Protein AF-A0A7W1AAU2-F1 (afdb_monomer_lite)

Structure (mmCIF, N/CA/C/O backbone):
data_AF-A0A7W1AAU2-F1
#
_entry.id   AF-A0A7W1AAU2-F1
#
loop_
_atom_site.group_PDB
_atom_site.id
_atom_site.type_symbol
_atom_site.label_atom_id
_atom_site.label_alt_id
_atom_site.label_comp_id
_atom_site.label_asym_id
_atom_site.label_entity_id
_atom_site.label_seq_id
_atom_site.pdbx_PDB_ins_code
_atom_site.Cartn_x
_atom_site.Cartn_y
_atom_site.Cartn_z
_atom_site.occupancy
_atom_site.B_iso_or_equiv
_atom_site.auth_seq_id
_atom_site.auth_comp_id
_atom_site.auth_asym_id
_atom_site.auth_atom_id
_atom_site.pdbx_PD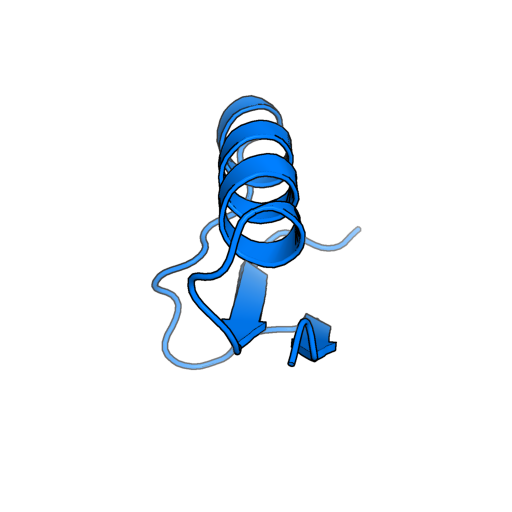B_model_num
ATOM 1 N N . MET A 1 1 ? -17.785 -2.997 4.155 1.00 83.50 1 MET A N 1
ATOM 2 C CA . MET A 1 1 ? -16.709 -1.986 4.259 1.00 83.50 1 MET A CA 1
A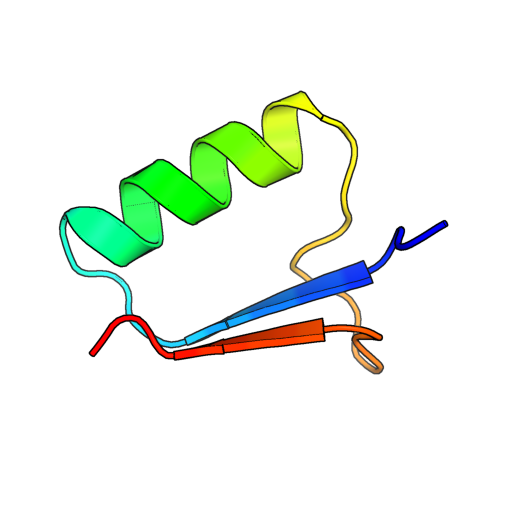TOM 3 C C . MET A 1 1 ? -15.406 -2.731 4.012 1.00 83.50 1 MET A C 1
ATOM 5 O O . MET A 1 1 ? -15.349 -3.876 4.425 1.00 83.50 1 MET A O 1
ATOM 9 N N . ILE A 1 2 ? -14.453 -2.164 3.267 1.00 93.62 2 ILE A N 1
ATOM 10 C CA . ILE A 1 2 ? -13.175 -2.829 2.940 1.00 93.62 2 ILE A CA 1
ATOM 11 C C . ILE A 1 2 ? -12.138 -2.416 3.979 1.00 93.62 2 ILE A C 1
ATOM 13 O O . ILE A 1 2 ? -12.017 -1.223 4.259 1.00 93.62 2 ILE A O 1
ATOM 17 N N . GLU A 1 3 ? -11.382 -3.378 4.494 1.00 96.44 3 GLU A N 1
ATOM 18 C CA . GLU A 1 3 ? -10.363 -3.163 5.528 1.00 96.44 3 GLU A CA 1
ATOM 19 C C . GLU A 1 3 ? -8.973 -3.631 5.080 1.00 96.44 3 GLU A C 1
ATOM 21 O O . GLU A 1 3 ? -7.963 -3.123 5.568 1.00 96.44 3 GLU A O 1
ATOM 26 N N . ARG A 1 4 ? -8.904 -4.563 4.119 1.00 97.50 4 ARG A N 1
ATOM 27 C CA . ARG A 1 4 ? -7.651 -5.149 3.619 1.00 97.50 4 ARG A CA 1
ATOM 28 C C . ARG A 1 4 ? -7.514 -4.928 2.120 1.00 97.50 4 ARG A C 1
ATOM 30 O O . ARG A 1 4 ? -8.404 -5.299 1.354 1.00 97.50 4 ARG A O 1
ATOM 37 N N . ALA A 1 5 ? -6.395 -4.367 1.678 1.00 97.06 5 ALA A N 1
ATOM 38 C CA . ALA A 1 5 ? -6.144 -4.129 0.259 1.00 97.06 5 ALA A CA 1
ATOM 39 C C . ALA A 1 5 ? -4.703 -4.468 -0.133 1.00 97.06 5 ALA A C 1
ATOM 41 O O . ALA A 1 5 ? -3.816 -4.487 0.701 1.00 97.06 5 ALA A O 1
ATOM 42 N N . HIS A 1 6 ? -4.439 -4.703 -1.413 1.00 97.62 6 HIS A N 1
ATOM 43 C CA . HIS A 1 6 ? -3.088 -4.893 -1.937 1.00 97.62 6 HIS A CA 1
ATOM 44 C C . HIS A 1 6 ? -2.867 -3.929 -3.099 1.00 97.62 6 HIS A C 1
ATOM 46 O O . HIS A 1 6 ? -3.651 -3.909 -4.046 1.00 97.62 6 HIS A O 1
ATOM 52 N N . VAL A 1 7 ? -1.800 -3.129 -3.043 1.00 97.50 7 VAL A N 1
ATOM 53 C CA . VAL A 1 7 ? -1.406 -2.238 -4.145 1.00 97.50 7 VAL A CA 1
ATOM 54 C C . VAL A 1 7 ? -0.210 -2.843 -4.866 1.00 97.50 7 VAL A C 1
ATOM 56 O O . VAL A 1 7 ? 0.872 -2.952 -4.295 1.00 97.50 7 VAL A O 1
ATOM 59 N N . ILE A 1 8 ? -0.408 -3.237 -6.119 1.00 96.44 8 ILE A N 1
ATOM 60 C CA . ILE A 1 8 ? 0.641 -3.773 -6.983 1.00 96.44 8 ILE A CA 1
ATOM 61 C C . ILE A 1 8 ? 1.201 -2.622 -7.819 1.00 96.44 8 ILE A C 1
ATOM 63 O O . ILE A 1 8 ? 0.463 -1.963 -8.547 1.00 96.44 8 ILE A O 1
ATOM 67 N N . GLY A 1 9 ? 2.513 -2.402 -7.723 1.00 96.06 9 GLY A N 1
ATOM 68 C CA . GLY A 1 9 ? 3.228 -1.313 -8.394 1.00 96.06 9 GLY A CA 1
ATOM 69 C C . GLY A 1 9 ? 3.704 -0.242 -7.409 1.00 96.06 9 GLY A C 1
ATOM 70 O O . GLY A 1 9 ? 2.918 0.340 -6.668 1.00 96.06 9 GLY A O 1
ATOM 71 N N . ALA A 1 10 ? 5.014 0.030 -7.409 1.00 94.50 10 ALA A N 1
ATOM 72 C CA . ALA A 1 10 ? 5.672 0.964 -6.484 1.00 94.50 10 ALA A CA 1
ATOM 73 C C . ALA A 1 10 ? 6.073 2.299 -7.147 1.00 94.50 10 ALA A C 1
ATOM 75 O O . ALA A 1 10 ? 6.882 3.055 -6.614 1.00 94.50 10 ALA A O 1
ATOM 76 N N . GLY A 1 11 ? 5.509 2.604 -8.321 1.00 96.56 11 GLY A N 1
ATOM 77 C CA . GLY A 1 11 ? 5.702 3.891 -8.989 1.00 96.56 11 GLY A CA 1
ATOM 78 C C . GLY A 1 11 ? 5.058 5.057 -8.227 1.00 96.56 11 GLY A C 1
ATOM 79 O O . GLY A 1 11 ? 4.537 4.904 -7.119 1.00 96.56 11 GLY A O 1
ATOM 80 N N . ARG A 1 12 ? 5.043 6.245 -8.846 1.00 97.44 12 ARG A N 1
ATOM 81 C CA . ARG A 1 12 ? 4.469 7.466 -8.242 1.00 97.44 12 ARG A CA 1
ATOM 82 C C . ARG A 1 12 ? 3.022 7.269 -7.774 1.00 97.44 12 ARG A C 1
ATOM 84 O O . ARG A 1 12 ? 2.692 7.627 -6.648 1.00 97.44 12 ARG A O 1
ATOM 91 N N . VAL A 1 13 ? 2.179 6.680 -8.626 1.00 97.38 13 VAL A N 1
ATOM 92 C CA . VAL A 1 13 ? 0.750 6.475 -8.335 1.00 97.38 13 VAL A CA 1
ATOM 93 C C . VAL A 1 13 ? 0.556 5.434 -7.238 1.00 97.38 13 VAL A C 1
ATOM 95 O O . VAL A 1 13 ? -0.102 5.728 -6.244 1.00 97.38 13 VAL A O 1
ATOM 98 N N . GLY A 1 14 ? 1.169 4.255 -7.376 1.00 97.81 14 GLY A N 1
ATOM 99 C CA . GLY A 1 14 ? 1.032 3.183 -6.388 1.00 97.81 14 GLY A CA 1
ATOM 100 C C . GLY A 1 14 ? 1.507 3.602 -4.996 1.00 97.81 14 GLY A C 1
ATOM 101 O O . GLY A 1 14 ? 0.810 3.372 -4.010 1.00 97.81 14 GLY A O 1
ATOM 102 N N . SER A 1 15 ? 2.621 4.337 -4.914 1.00 97.81 15 SER A N 1
ATOM 103 C CA . SER A 1 15 ? 3.122 4.888 -3.648 1.00 97.81 15 SER A CA 1
ATOM 104 C C . SER A 1 15 ? 2.153 5.897 -3.022 1.00 97.81 15 SER A C 1
ATOM 106 O O . SER A 1 15 ? 1.880 5.829 -1.822 1.00 97.81 15 SER A O 1
ATOM 108 N N . ALA A 1 16 ? 1.594 6.810 -3.825 1.00 98.31 16 ALA A N 1
ATOM 109 C CA . ALA A 1 16 ? 0.636 7.803 -3.344 1.00 98.31 16 ALA A CA 1
ATOM 110 C C . ALA A 1 16 ? -0.670 7.156 -2.857 1.00 98.31 16 ALA A C 1
ATOM 112 O O . ALA A 1 16 ? -1.162 7.502 -1.782 1.00 98.31 16 ALA A O 1
ATOM 113 N N . ILE A 1 17 ? -1.209 6.189 -3.607 1.00 97.81 17 ILE A N 1
ATOM 114 C CA . ILE A 1 17 ? -2.417 5.452 -3.217 1.00 97.81 17 ILE A CA 1
ATOM 115 C C . ILE A 1 17 ? -2.166 4.654 -1.939 1.00 97.81 17 ILE A C 1
ATOM 117 O O . ILE A 1 17 ? -2.943 4.768 -0.992 1.00 97.81 17 ILE A O 1
ATOM 121 N N . ALA A 1 18 ? -1.062 3.908 -1.865 1.00 97.69 18 ALA A N 1
ATOM 122 C CA . ALA A 1 18 ? -0.723 3.129 -0.680 1.00 97.69 18 ALA A CA 1
ATOM 123 C C . ALA A 1 18 ? -0.602 4.008 0.578 1.00 97.69 18 ALA A C 1
ATOM 125 O O . ALA A 1 18 ? -1.084 3.625 1.642 1.00 97.69 18 ALA A O 1
ATOM 126 N N . ALA A 1 19 ? -0.010 5.204 0.474 1.00 98.06 19 ALA A N 1
ATOM 127 C CA . ALA A 1 19 ? 0.050 6.150 1.589 1.00 98.06 19 ALA A CA 1
ATOM 128 C C . ALA A 1 19 ? -1.352 6.585 2.050 1.00 98.06 19 ALA A C 1
ATOM 130 O O . AL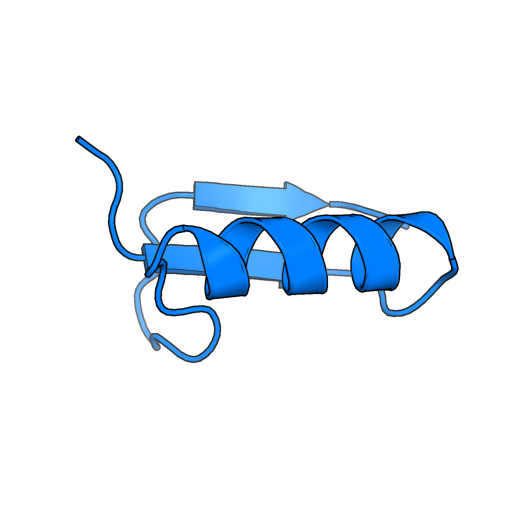A A 1 19 ? -1.667 6.494 3.234 1.00 98.06 19 ALA A O 1
ATOM 131 N N . ARG A 1 20 ? -2.226 6.979 1.114 1.00 97.62 20 ARG A N 1
ATOM 132 C CA . ARG A 1 20 ? -3.590 7.436 1.438 1.00 97.62 20 ARG A CA 1
ATOM 133 C C . ARG A 1 20 ? -4.461 6.335 2.042 1.00 97.62 20 ARG A C 1
ATOM 135 O O . ARG A 1 20 ? -5.265 6.620 2.925 1.00 97.62 20 ARG A O 1
ATOM 142 N N . LEU A 1 21 ? -4.308 5.092 1.587 1.00 97.12 21 LEU A N 1
ATOM 143 C CA . LEU A 1 21 ? -5.053 3.957 2.136 1.00 97.12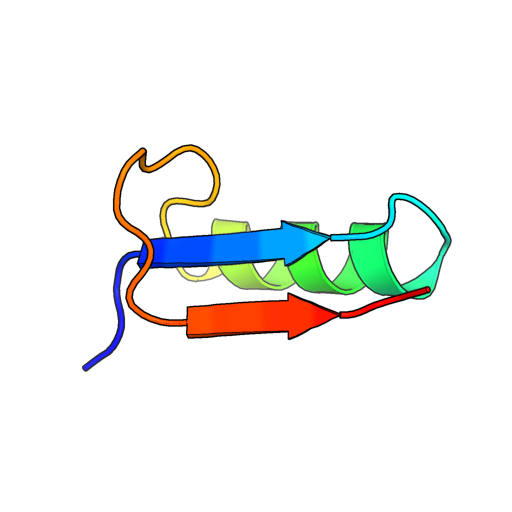 21 LEU A CA 1
ATOM 144 C C . LEU A 1 21 ? -4.599 3.612 3.560 1.00 97.12 21 LEU A C 1
ATOM 146 O O . LEU A 1 21 ? -5.449 3.398 4.423 1.00 97.12 21 LEU A O 1
ATOM 150 N N . ARG A 1 22 ? -3.289 3.653 3.841 1.00 97.06 22 ARG A N 1
ATOM 151 C CA . ARG A 1 22 ? -2.771 3.471 5.209 1.00 97.06 22 ARG A CA 1
ATOM 152 C C . ARG A 1 22 ? -3.242 4.566 6.159 1.00 97.06 22 ARG A C 1
ATOM 154 O O . ARG A 1 22 ? -3.649 4.262 7.271 1.00 97.06 22 ARG A O 1
ATOM 161 N N . GLU A 1 23 ? -3.255 5.823 5.718 1.00 98.19 23 GLU A N 1
ATOM 162 C CA . GLU A 1 23 ? -3.810 6.934 6.510 1.00 98.19 23 GLU A CA 1
ATOM 163 C C . GLU A 1 23 ? -5.297 6.736 6.849 1.00 98.19 23 GLU A C 1
ATOM 165 O O . GLU A 1 23 ? -5.787 7.282 7.834 1.00 98.19 23 GLU A O 1
ATOM 170 N N . ARG A 1 24 ? -6.024 5.949 6.045 1.00 95.88 24 ARG A N 1
ATOM 171 C CA . ARG A 1 24 ? -7.422 5.583 6.295 1.00 95.88 24 ARG A CA 1
ATOM 172 C C . ARG A 1 24 ? -7.579 4.317 7.150 1.00 95.88 24 ARG A C 1
ATOM 174 O O . ARG A 1 24 ? -8.707 3.939 7.440 1.00 95.88 24 ARG A O 1
ATOM 181 N N . GLY A 1 25 ? -6.476 3.691 7.561 1.00 96.69 25 GLY A N 1
ATOM 182 C CA . GLY A 1 25 ? -6.469 2.508 8.421 1.00 96.69 25 GLY A CA 1
ATOM 183 C C . GLY A 1 25 ? -6.603 1.176 7.686 1.00 96.69 25 GLY A C 1
ATOM 184 O O . GLY A 1 25 ? -6.841 0.170 8.343 1.00 96.69 25 GLY A O 1
ATOM 185 N N . LEU A 1 26 ? -6.454 1.143 6.355 1.00 97.31 26 LEU A N 1
ATOM 186 C CA . LEU A 1 26 ? -6.448 -0.128 5.632 1.00 97.31 26 LEU A CA 1
ATOM 187 C C . LEU A 1 26 ? -5.122 -0.861 5.837 1.00 97.31 26 LEU A C 1
ATOM 189 O O . LEU A 1 26 ? -4.044 -0.268 5.715 1.00 97.31 26 LEU A O 1
ATOM 193 N N . ASP A 1 27 ? -5.213 -2.170 6.055 1.00 97.56 27 ASP A N 1
ATOM 194 C CA . ASP A 1 27 ? -4.055 -3.053 6.056 1.00 97.56 27 ASP A CA 1
ATOM 195 C C . ASP A 1 27 ? -3.652 -3.388 4.616 1.00 97.56 27 ASP A C 1
ATOM 197 O O . ASP A 1 27 ? -4.433 -3.953 3.846 1.00 97.56 27 ASP A O 1
ATOM 201 N N . LEU A 1 28 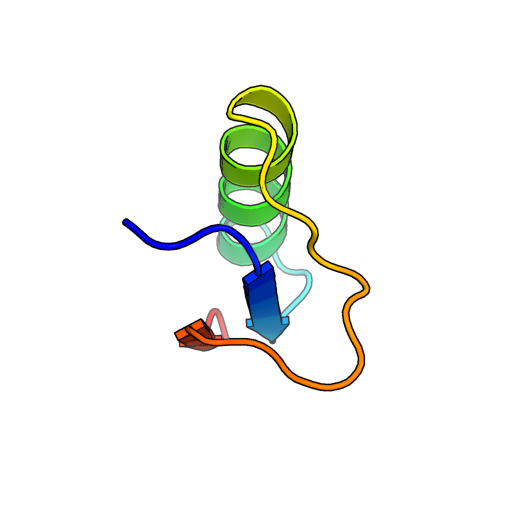? -2.417 -3.017 4.260 1.00 96.38 28 LEU A N 1
ATOM 202 C CA . LEU A 1 28 ? -1.835 -3.281 2.944 1.00 96.38 28 LEU A CA 1
ATOM 203 C C . LEU A 1 28 ? -0.883 -4.484 2.903 1.00 96.38 28 LEU A C 1
ATOM 205 O O . LEU A 1 28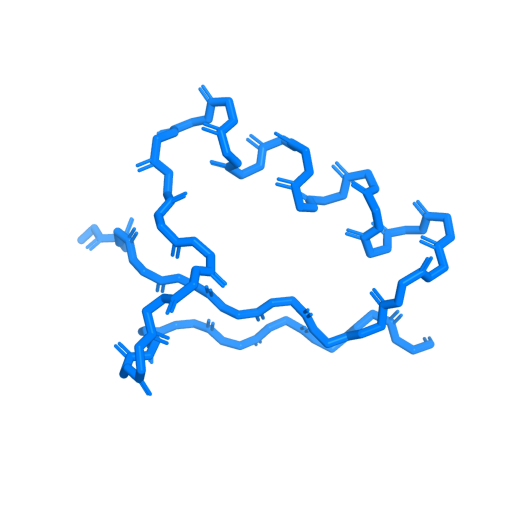 ? -0.340 -4.791 1.844 1.00 96.38 28 LEU A O 1
ATOM 209 N N . ALA A 1 29 ? -0.638 -5.127 4.046 1.00 90.88 29 ALA A N 1
ATOM 210 C CA . ALA A 1 29 ? 0.245 -6.284 4.183 1.00 90.88 29 ALA A CA 1
ATOM 211 C C . ALA A 1 29 ? -0.528 -7.594 4.428 1.00 90.88 29 ALA A C 1
ATOM 213 O O . ALA A 1 29 ? 0.086 -8.641 4.636 1.00 90.88 29 ALA A O 1
ATOM 214 N N . ALA A 1 30 ? -1.862 -7.546 4.386 1.00 87.69 30 ALA A N 1
ATOM 215 C CA . ALA A 1 30 ? -2.719 -8.705 4.568 1.00 87.69 30 ALA A CA 1
ATOM 216 C C . ALA A 1 30 ? -2.458 -9.785 3.505 1.00 87.69 30 ALA A C 1
ATOM 218 O O . ALA A 1 30 ? -2.441 -9.510 2.304 1.00 87.69 30 ALA A O 1
ATOM 219 N N . ALA A 1 31 ? -2.332 -11.035 3.957 1.00 89.88 31 ALA A N 1
ATOM 220 C CA . ALA A 1 31 ? -2.183 -12.194 3.078 1.00 89.88 31 ALA A CA 1
ATOM 221 C C . ALA A 1 31 ? -3.419 -12.417 2.181 1.00 89.88 31 ALA A C 1
ATOM 223 O O . ALA A 1 31 ? -3.286 -12.897 1.059 1.00 89.88 31 ALA A O 1
ATOM 224 N N . GLU A 1 32 ? -4.605 -12.024 2.660 1.00 94.88 32 GLU A N 1
ATOM 225 C CA . GLU A 1 32 ? -5.893 -12.189 1.977 1.00 94.88 32 GLU A CA 1
ATOM 226 C C . GLU A 1 32 ? -6.598 -10.824 1.823 1.00 94.88 32 GLU A C 1
ATOM 228 O O . GLU A 1 32 ? -7.431 -10.441 2.660 1.00 94.88 32 GLU A O 1
ATOM 233 N N . PRO A 1 33 ? -6.231 -10.038 0.791 1.00 96.38 33 PRO A N 1
ATOM 234 C CA . PRO A 1 33 ? -6.828 -8.732 0.543 1.00 96.38 33 PRO A CA 1
ATOM 235 C C . PRO A 1 33 ? -8.247 -8.861 -0.028 1.00 96.38 33 PRO A C 1
ATOM 237 O O . PRO A 1 33 ? -8.532 -9.721 -0.856 1.00 96.38 33 PRO A O 1
ATOM 240 N N . GLU A 1 34 ? -9.130 -7.944 0.360 1.00 97.62 34 GLU A N 1
ATOM 241 C CA . GLU A 1 34 ? -10.501 -7.836 -0.169 1.00 97.62 34 GLU A CA 1
ATOM 242 C C . GLU A 1 34 ? -10.543 -7.022 -1.469 1.00 97.62 34 GLU A C 1
ATOM 244 O O . GLU A 1 34 ? -11.516 -7.069 -2.221 1.00 97.62 34 GLU A O 1
ATOM 249 N N . LEU A 1 35 ? -9.478 -6.257 -1.721 1.00 96.06 35 LEU A N 1
ATOM 250 C CA . LEU A 1 35 ? -9.308 -5.380 -2.869 1.00 96.06 35 LEU A CA 1
ATOM 251 C C . LEU A 1 35 ? -7.868 -5.447 -3.380 1.00 96.06 35 LEU A C 1
ATOM 253 O O . LEU A 1 35 ? -6.925 -5.268 -2.613 1.00 96.06 35 LEU A O 1
ATOM 257 N N . VAL A 1 36 ? -7.692 -5.610 -4.690 1.00 96.62 36 VAL A N 1
ATOM 258 C CA . VAL A 1 36 ? -6.385 -5.507 -5.353 1.00 96.62 36 VAL A CA 1
ATOM 259 C C . VAL A 1 36 ? -6.403 -4.328 -6.322 1.00 96.62 36 VAL A C 1
ATOM 261 O O . VAL A 1 36 ? -7.275 -4.232 -7.182 1.00 96.62 36 VAL A O 1
ATOM 264 N N . LEU A 1 37 ? -5.437 -3.424 -6.176 1.00 96.75 37 LEU A N 1
ATOM 265 C CA . LEU A 1 37 ? -5.239 -2.248 -7.020 1.00 96.75 37 LEU A CA 1
ATOM 266 C C . LEU A 1 37 ? -3.990 -2.454 -7.876 1.00 96.75 37 LEU A C 1
ATOM 268 O O . LEU A 1 37 ? -2.893 -2.622 -7.346 1.00 96.75 37 LEU A O 1
ATOM 272 N N . LEU A 1 38 ? -4.154 -2.417 -9.196 1.00 97.25 38 LEU A N 1
ATOM 273 C CA . LEU A 1 38 ? -3.053 -2.512 -10.153 1.00 97.25 38 LEU A CA 1
ATOM 274 C C . LEU A 1 38 ? -2.630 -1.099 -10.572 1.00 97.25 38 LEU A C 1
ATOM 276 O O . LEU A 1 38 ? -3.359 -0.408 -11.280 1.00 97.25 38 LEU A O 1
ATOM 280 N N . CYS A 1 39 ? -1.465 -0.661 -10.105 1.00 95.50 39 CYS A N 1
ATOM 281 C CA . CYS A 1 39 ? -0.876 0.655 -10.360 1.00 95.50 39 CYS A CA 1
ATOM 282 C C . CYS A 1 39 ? 0.468 0.509 -11.093 1.00 95.50 39 CYS A C 1
ATOM 284 O O . CYS A 1 39 ? 1.497 1.013 -10.626 1.00 95.50 39 CYS A O 1
ATOM 286 N N . VAL A 1 40 ? 0.436 -0.237 -12.200 1.00 90.56 40 VAL A N 1
ATOM 287 C CA . VAL A 1 40 ? 1.562 -0.459 -13.124 1.00 90.56 40 VAL A CA 1
ATOM 288 C C . VAL A 1 40 ? 1.708 0.670 -14.136 1.00 90.56 40 VAL A C 1
ATOM 290 O O . VAL A 1 40 ? 0.681 1.298 -14.478 1.00 90.56 40 VAL A O 1
#

Foldseek 3Di:
DFQEEEEADDPPVSVVVVVVSVVVRHHHPDPDGPYYHYPD

Sequence (40 aa):
MIERAHVIGAGRVGSAIAARLRERGLDLAAAEPELVLLCV

pLDDT: mean 95.82, std 3.09, range [83.5, 98.31]

Secondary structure (DSSP, 8-state):
---BEEEE--SHHHHHHHHHHHHTT-BSS-SS-SEEEE--

Radius of gyration: 9.26 Å; chains: 1; bounding box: 22×20×22 Å